Protein AF-A0A7S1JNT9-F1 (afdb_monomer_lite)

pLDDT: mean 71.15, std 15.02, range [40.19, 91.75]

Secondary structure (DSSP, 8-state):
-HHHHTTT-EETTEE--EEE-GGGEEEETTEEEEEE-GGGSPTT-TTTTT-BTTB-EEEETTEEES-HHHHHHHHHHHHHHHHHTT---------S-------------

Organism: NCBI:txid1169539

Radius of gyration: 23.27 Å; chains: 1; bounding box: 70×44×46 Å

Foldseek 3Di:
DCVVCQQVDDDPNFRQHWAQDPPQWIDGRHFIKHFADLVRDPPPPPLNVVADPVFTWIGGPPDIRSGPVRVVVVVVCVVVVVVVVPPPPPPPPPDPDDPDDPDDDDDDD

Sequence (109 aa):
IYRLFGHLLTDVGTSLALQQADRGAYRVASVTFRVVPLGELPGGHGYAEGYKRTDLAIRRGVRLFPSFSAFLLHNLLGRWCGEVDRRRVFDAAVGPYDYGRLLTEGITE

Structure (mmCIF, N/CA/C/O backbone):
data_AF-A0A7S1JNT9-F1
#
_entry.id   AF-A0A7S1JNT9-F1
#
loop_
_atom_site.group_PDB
_atom_site.id
_atom_site.type_symbol
_atom_site.label_atom_id
_atom_site.label_alt_id
_atom_site.label_comp_id
_atom_site.label_asym_id
_atom_site.label_entity_id
_atom_site.label_seq_id
_atom_site.pdbx_PDB_ins_code
_atom_site.Cartn_x
_atom_site.Cartn_y
_atom_site.Cartn_z
_atom_site.occupancy
_atom_site.B_iso_or_equiv
_atom_site.auth_seq_id
_atom_site.auth_comp_id
_atom_site.auth_asym_id
_atom_site.auth_atom_id
_atom_site.pdbx_PDB_model_num
ATOM 1 N N . ILE A 1 1 ? 8.945 7.740 5.709 1.00 63.47 1 ILE A N 1
ATOM 2 C CA . ILE A 1 1 ? 9.843 6.812 4.974 1.00 63.47 1 ILE A CA 1
ATOM 3 C C . ILE A 1 1 ? 9.608 6.909 3.472 1.00 63.47 1 ILE A C 1
ATOM 5 O O . ILE A 1 1 ? 10.443 7.482 2.796 1.00 63.47 1 ILE A O 1
ATOM 9 N N . TYR A 1 2 ? 8.465 6.481 2.931 1.00 66.62 2 TYR A N 1
ATOM 10 C CA . TYR A 1 2 ? 8.259 6.525 1.476 1.00 66.62 2 TYR A CA 1
ATOM 11 C C . TYR A 1 2 ? 8.353 7.929 0.854 1.00 66.62 2 TYR A C 1
ATOM 13 O O . TYR A 1 2 ? 8.964 8.097 -0.188 1.00 66.62 2 TYR A O 1
ATOM 21 N N . ARG A 1 3 ? 7.857 8.971 1.532 1.00 67.69 3 ARG A N 1
ATOM 22 C CA . ARG A 1 3 ? 8.028 10.363 1.074 1.00 67.69 3 ARG A CA 1
ATOM 23 C C . ARG A 1 3 ? 9.503 10.800 0.971 1.00 67.69 3 ARG A C 1
ATOM 25 O O . ARG A 1 3 ? 9.812 11.677 0.177 1.00 67.69 3 ARG A O 1
ATOM 32 N N . LEU A 1 4 ? 10.394 10.190 1.760 1.00 70.06 4 LEU A N 1
ATOM 33 C CA . LEU A 1 4 ? 11.824 10.519 1.805 1.00 70.06 4 LEU A CA 1
ATOM 34 C C . LEU A 1 4 ? 12.614 9.828 0.695 1.00 70.06 4 LEU A C 1
ATOM 36 O O . LEU A 1 4 ? 13.539 10.422 0.168 1.00 70.06 4 LEU A O 1
ATOM 40 N N . PHE A 1 5 ? 12.257 8.594 0.342 1.00 71.38 5 PHE A N 1
ATOM 41 C CA . PHE A 1 5 ? 13.066 7.775 -0.573 1.00 71.38 5 PHE A CA 1
ATOM 42 C C . PHE A 1 5 ? 12.323 7.390 -1.854 1.00 71.38 5 PHE A C 1
ATOM 44 O O . PHE A 1 5 ? 12.938 6.924 -2.800 1.00 71.38 5 PHE A O 1
ATOM 51 N N . GLY A 1 6 ? 11.007 7.593 -1.923 1.00 69.81 6 GLY A N 1
ATOM 52 C CA . GLY A 1 6 ? 10.162 7.146 -3.033 1.00 69.81 6 GLY A CA 1
ATOM 53 C C . GLY A 1 6 ? 10.547 7.751 -4.381 1.00 69.81 6 GLY A C 1
ATOM 54 O O . GLY A 1 6 ? 10.379 7.099 -5.403 1.00 69.81 6 GLY A O 1
ATOM 55 N N . HIS A 1 7 ? 11.121 8.956 -4.378 1.00 69.94 7 HIS A N 1
ATOM 56 C CA . HIS A 1 7 ? 11.651 9.607 -5.578 1.00 69.94 7 HIS A CA 1
ATOM 57 C C . HIS A 1 7 ? 13.018 9.053 -6.020 1.00 69.94 7 HIS A C 1
ATOM 59 O O . HIS A 1 7 ? 13.373 9.187 -7.184 1.00 69.94 7 HIS A O 1
ATOM 65 N N . LEU A 1 8 ? 13.770 8.423 -5.110 1.00 69.06 8 LEU A N 1
ATOM 66 C CA . LEU A 1 8 ? 15.071 7.799 -5.388 1.00 69.06 8 LEU A CA 1
ATOM 67 C C . LEU A 1 8 ? 14.926 6.365 -5.906 1.00 69.06 8 LEU A C 1
ATOM 69 O O . LEU A 1 8 ? 15.851 5.809 -6.490 1.00 69.06 8 LEU A O 1
ATOM 73 N N . LEU A 1 9 ? 13.762 5.756 -5.693 1.00 70.81 9 LEU A N 1
ATOM 74 C CA . LEU A 1 9 ? 13.464 4.405 -6.130 1.00 70.81 9 LEU A CA 1
ATOM 75 C C . LEU A 1 9 ? 13.143 4.419 -7.639 1.00 70.81 9 LEU A C 1
ATOM 77 O O . LEU A 1 9 ? 12.003 4.607 -8.062 1.00 70.81 9 LEU A O 1
ATOM 81 N N . THR A 1 10 ? 14.176 4.245 -8.460 1.00 63.41 10 THR A N 1
ATOM 82 C CA . THR A 1 10 ? 14.079 4.069 -9.916 1.00 63.41 10 THR A CA 1
ATOM 83 C C . THR A 1 10 ? 14.679 2.720 -10.294 1.00 63.41 10 THR A C 1
ATOM 85 O O . THR A 1 10 ? 15.750 2.362 -9.819 1.00 63.41 10 THR A O 1
ATOM 88 N N . ASP A 1 11 ? 13.954 1.954 -11.104 1.00 65.88 11 ASP A N 1
ATOM 89 C CA . ASP A 1 11 ? 14.312 0.595 -11.521 1.00 65.88 11 ASP A CA 1
ATOM 90 C C . ASP A 1 11 ? 14.151 0.505 -13.044 1.00 65.88 11 ASP A C 1
ATOM 92 O O . ASP A 1 11 ? 13.034 0.625 -13.551 1.00 65.88 11 ASP A O 1
ATOM 96 N N . VAL A 1 12 ? 15.271 0.403 -13.773 1.00 63.50 12 VAL A N 1
ATOM 97 C CA . VAL A 1 12 ? 15.350 0.293 -15.248 1.00 63.50 12 VAL A CA 1
ATOM 98 C C . VAL A 1 12 ? 14.387 1.260 -15.970 1.00 63.50 12 VAL A C 1
ATOM 100 O O . VAL A 1 12 ? 13.529 0.873 -16.760 1.00 63.50 12 VAL A O 1
ATOM 103 N N . GLY A 1 13 ? 14.468 2.554 -15.637 1.00 64.06 13 GLY A N 1
ATOM 104 C CA . GLY A 1 13 ? 13.626 3.604 -16.236 1.00 64.06 13 GLY A CA 1
ATOM 105 C C . GLY A 1 13 ? 12.178 3.658 -15.727 1.00 64.06 13 GLY A C 1
ATOM 106 O O . GLY A 1 13 ? 11.433 4.566 -16.091 1.00 64.06 13 GLY A O 1
ATOM 107 N N . THR A 1 14 ? 11.773 2.746 -14.843 1.00 60.78 14 THR A N 1
ATOM 108 C CA . THR A 1 14 ? 10.469 2.770 -14.177 1.00 60.78 14 THR A CA 1
ATOM 109 C C . THR A 1 14 ? 10.595 3.454 -12.822 1.00 60.78 14 THR A C 1
ATOM 111 O O . THR A 1 14 ? 11.274 2.974 -11.914 1.00 60.78 14 THR A O 1
ATOM 114 N N . SER A 1 15 ? 9.910 4.585 -12.661 1.00 68.12 15 SER A N 1
ATOM 115 C CA . SER A 1 15 ? 9.792 5.234 -11.358 1.00 68.12 15 SER A CA 1
ATOM 116 C C . SER A 1 15 ? 8.922 4.386 -10.426 1.00 68.12 15 SER A C 1
ATOM 118 O O . SER A 1 15 ? 7.790 4.035 -10.763 1.00 68.12 15 SER A O 1
ATOM 120 N N . LEU A 1 16 ? 9.419 4.096 -9.222 1.00 73.81 16 LEU A N 1
ATOM 121 C CA . LEU A 1 16 ? 8.639 3.486 -8.142 1.00 73.81 16 LEU A CA 1
ATOM 122 C C . LEU A 1 16 ? 7.803 4.536 -7.397 1.00 73.81 16 LEU A C 1
ATOM 124 O O . LEU A 1 16 ? 7.470 4.338 -6.228 1.00 73.81 16 LEU A O 1
ATOM 128 N N . ALA A 1 17 ? 7.446 5.638 -8.063 1.00 77.00 17 ALA A N 1
ATOM 129 C CA . ALA A 1 17 ? 6.516 6.631 -7.557 1.00 77.00 17 ALA A CA 1
ATOM 130 C C . ALA A 1 17 ? 5.126 6.024 -7.322 1.00 77.00 17 ALA A C 1
ATOM 132 O O . ALA A 1 17 ? 4.642 5.172 -8.072 1.00 77.00 17 ALA A O 1
ATOM 133 N N . LEU A 1 18 ? 4.484 6.498 -6.260 1.00 81.12 18 LEU A N 1
ATOM 134 C CA . LEU A 1 18 ? 3.162 6.083 -5.847 1.00 81.12 18 LEU A CA 1
ATOM 135 C C . LEU A 1 18 ? 2.191 6.795 -6.760 1.00 81.12 1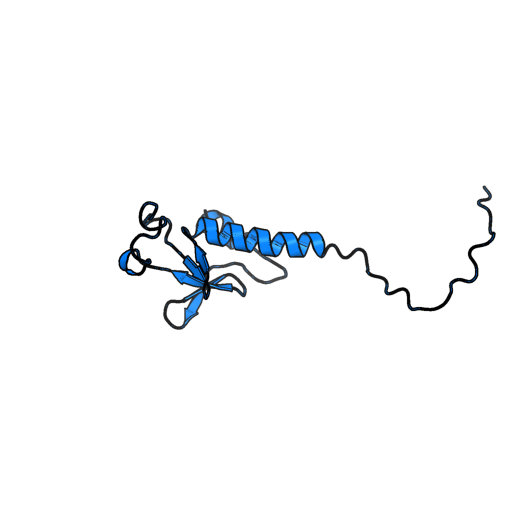8 LEU A C 1
ATOM 137 O O . LEU A 1 18 ? 2.095 8.020 -6.750 1.00 81.12 18 LEU A O 1
ATOM 141 N N . GLN A 1 19 ? 1.485 6.012 -7.553 1.00 85.00 19 GLN A N 1
ATOM 142 C CA . GLN A 1 19 ? 0.512 6.513 -8.497 1.00 85.00 19 GLN A CA 1
ATOM 143 C C . GLN A 1 19 ? -0.860 6.027 -8.068 1.00 85.00 19 GLN A C 1
ATOM 145 O O . GLN A 1 19 ? -1.034 4.877 -7.657 1.00 85.00 19 GLN A O 1
ATOM 150 N N . GLN A 1 20 ? -1.843 6.912 -8.151 1.00 85.94 20 GLN A N 1
ATOM 151 C CA . GLN A 1 20 ? -3.229 6.507 -8.006 1.00 85.94 20 GLN A CA 1
ATOM 152 C C . GLN A 1 20 ? -3.632 5.714 -9.257 1.00 85.94 20 GLN A C 1
ATOM 154 O O . GLN A 1 20 ? -3.254 6.066 -10.373 1.00 85.94 20 GLN A O 1
ATOM 159 N N . ALA A 1 21 ? -4.341 4.613 -9.053 1.00 84.88 21 ALA A N 1
ATOM 160 C CA . ALA A 1 21 ? -4.905 3.772 -10.098 1.00 84.88 21 ALA A CA 1
ATOM 161 C C . ALA A 1 21 ? -6.440 3.804 -10.007 1.00 84.88 21 ALA A C 1
ATOM 163 O O . ALA A 1 21 ? -7.020 4.491 -9.161 1.00 84.88 21 ALA A O 1
ATOM 164 N N . ASP A 1 22 ? -7.109 3.055 -10.879 1.00 85.81 22 ASP A N 1
ATOM 165 C CA . ASP A 1 22 ? -8.567 3.059 -10.939 1.00 85.81 22 ASP A CA 1
ATOM 166 C C . ASP A 1 22 ? -9.211 2.511 -9.656 1.00 85.81 22 ASP A C 1
ATOM 168 O O . ASP A 1 22 ? -8.688 1.611 -8.993 1.00 85.81 22 ASP A O 1
ATOM 172 N N . ARG A 1 23 ? -10.400 3.035 -9.328 1.00 84.25 23 ARG A N 1
ATOM 173 C CA . ARG A 1 23 ? -11.273 2.543 -8.241 1.00 84.25 23 ARG A CA 1
ATOM 174 C C . ARG A 1 23 ? -10.631 2.561 -6.842 1.00 84.25 23 ARG A C 1
ATOM 176 O O . ARG A 1 23 ? -10.863 1.660 -6.041 1.00 84.25 23 ARG A O 1
ATOM 183 N N . GLY A 1 24 ? -9.826 3.583 -6.540 1.00 82.94 24 GLY A N 1
ATOM 184 C CA . GLY A 1 24 ? -9.190 3.743 -5.222 1.00 82.94 24 GLY A CA 1
ATOM 185 C C . GLY A 1 24 ? -8.005 2.803 -4.983 1.00 82.94 24 GLY A C 1
ATOM 186 O O . GLY A 1 24 ? -7.498 2.711 -3.863 1.00 82.94 24 GLY A O 1
ATOM 187 N N . ALA A 1 25 ? -7.558 2.105 -6.028 1.00 88.25 25 ALA A N 1
ATOM 188 C CA . ALA A 1 25 ? -6.303 1.384 -6.001 1.00 88.25 25 ALA A CA 1
ATOM 189 C C . ALA A 1 25 ? -5.121 2.349 -6.149 1.00 88.25 25 ALA A C 1
ATOM 191 O O . ALA A 1 25 ? -5.230 3.468 -6.647 1.00 88.25 25 ALA A O 1
ATOM 192 N N . TYR A 1 26 ? -3.962 1.868 -5.737 1.00 88.50 26 TYR A N 1
ATOM 193 C CA . TYR A 1 26 ? -2.677 2.515 -5.908 1.00 88.50 26 TYR A CA 1
ATOM 194 C C . TYR A 1 26 ? -1.757 1.569 -6.661 1.00 88.50 26 TYR A C 1
ATOM 196 O O . TYR A 1 26 ? -1.908 0.348 -6.592 1.00 88.50 26 TYR A O 1
ATOM 204 N N . ARG A 1 27 ? -0.776 2.119 -7.364 1.00 86.12 27 ARG A N 1
ATOM 205 C CA . ARG A 1 27 ? 0.293 1.343 -7.977 1.00 86.12 27 ARG A CA 1
ATOM 206 C C . ARG A 1 27 ? 1.651 1.948 -7.675 1.00 86.12 27 ARG A C 1
ATOM 208 O O . ARG A 1 27 ? 1.796 3.162 -7.566 1.00 86.12 27 ARG A O 1
ATOM 215 N N . VAL A 1 28 ? 2.639 1.077 -7.553 1.00 80.44 28 VAL A N 1
ATOM 216 C CA . VAL A 1 28 ? 4.060 1.417 -7.478 1.00 80.44 28 VAL A CA 1
ATOM 217 C C . VAL A 1 28 ? 4.765 0.553 -8.518 1.00 80.44 28 VAL A C 1
ATOM 219 O O . VAL A 1 28 ? 4.681 -0.678 -8.465 1.00 80.44 28 VAL A O 1
ATOM 222 N N . ALA A 1 29 ? 5.400 1.196 -9.503 1.00 78.81 29 ALA A N 1
ATOM 223 C CA . ALA A 1 29 ? 5.837 0.559 -10.747 1.00 78.81 29 ALA A CA 1
ATOM 224 C C . ALA A 1 29 ? 4.728 -0.319 -11.369 1.00 78.81 29 ALA A C 1
ATOM 226 O O . ALA A 1 29 ? 3.669 0.187 -11.731 1.00 78.81 29 ALA A O 1
ATOM 227 N N . SER A 1 30 ? 4.946 -1.633 -11.473 1.00 78.00 30 SER A N 1
ATOM 228 C CA . SER A 1 30 ? 3.995 -2.599 -12.047 1.00 78.00 30 SER A CA 1
ATOM 229 C C . SER A 1 30 ? 3.128 -3.312 -11.002 1.00 78.00 30 SER A C 1
ATOM 231 O O . SER A 1 30 ? 2.410 -4.256 -11.328 1.00 78.00 30 SER A O 1
ATOM 233 N N . VAL A 1 31 ? 3.197 -2.901 -9.731 1.00 81.44 31 VAL A N 1
ATOM 234 C CA . VAL A 1 31 ? 2.474 -3.544 -8.628 1.00 81.44 31 VAL A CA 1
ATOM 235 C C . VAL A 1 31 ? 1.291 -2.686 -8.201 1.00 81.44 31 VAL A C 1
ATOM 237 O O . VAL A 1 31 ? 1.481 -1.616 -7.629 1.00 81.44 31 VAL A O 1
ATOM 240 N N . THR A 1 32 ? 0.077 -3.197 -8.408 1.00 88.44 32 THR A N 1
ATOM 241 C CA . THR A 1 32 ? -1.172 -2.584 -7.931 1.00 88.44 32 THR A CA 1
ATOM 242 C C . THR A 1 32 ? -1.576 -3.146 -6.565 1.00 88.44 32 THR A C 1
ATOM 244 O O . THR A 1 32 ? -1.452 -4.346 -6.307 1.00 88.44 32 THR A O 1
ATOM 247 N N . PHE A 1 33 ? -2.080 -2.289 -5.684 1.00 89.75 33 PHE A N 1
ATOM 248 C CA . PHE A 1 33 ? -2.545 -2.621 -4.341 1.00 89.75 33 PHE A CA 1
ATOM 249 C C . PHE A 1 33 ? -3.659 -1.668 -3.898 1.00 89.75 33 PHE A C 1
ATOM 251 O O . PHE A 1 33 ? -3.903 -0.641 -4.522 1.00 89.75 33 PHE A O 1
ATOM 258 N N . ARG A 1 34 ? -4.342 -1.996 -2.803 1.00 91.75 34 ARG A N 1
ATOM 259 C CA . ARG A 1 34 ? -5.318 -1.110 -2.162 1.00 91.75 34 ARG A CA 1
ATOM 260 C C . ARG A 1 34 ? -4.979 -0.912 -0.695 1.00 91.75 34 ARG A C 1
ATOM 262 O O . ARG A 1 34 ? -4.422 -1.808 -0.060 1.00 91.75 34 ARG A O 1
ATOM 269 N N . VAL A 1 35 ? -5.358 0.238 -0.165 1.00 88.62 35 VAL A N 1
ATOM 270 C CA . VAL A 1 35 ? -5.354 0.479 1.276 1.00 88.62 35 VAL A CA 1
ATOM 271 C C . VAL A 1 35 ? -6.555 -0.241 1.885 1.00 88.62 35 VAL A C 1
ATOM 273 O O . VAL A 1 35 ? -7.633 -0.244 1.295 1.00 88.62 35 VAL A O 1
ATOM 276 N N . VAL A 1 36 ? -6.365 -0.887 3.033 1.00 87.75 36 VAL A N 1
ATOM 277 C CA . VAL A 1 36 ? -7.430 -1.574 3.770 1.00 87.75 36 VAL A CA 1
ATOM 278 C C . VAL A 1 36 ? -7.722 -0.784 5.044 1.00 87.75 36 VAL A C 1
ATOM 280 O O . VAL A 1 36 ? -6.866 -0.742 5.930 1.00 87.75 36 VAL A O 1
ATOM 283 N N . PRO A 1 37 ? -8.901 -0.149 5.152 1.00 86.00 37 PRO A N 1
ATOM 284 C CA . PRO A 1 37 ? -9.357 0.454 6.396 1.00 86.00 37 PRO A CA 1
ATOM 285 C C . PRO A 1 37 ? -9.458 -0.587 7.514 1.00 86.00 37 PRO A C 1
ATOM 287 O O . PRO A 1 37 ? -9.774 -1.747 7.259 1.00 86.00 37 PRO A O 1
ATOM 290 N N . LEU A 1 38 ? -9.284 -0.159 8.766 1.00 82.19 38 LEU A N 1
ATOM 291 C CA . LEU A 1 38 ? -9.405 -1.038 9.937 1.00 82.19 38 LEU A CA 1
ATOM 292 C C . LEU A 1 38 ? -10.724 -1.832 9.959 1.00 82.19 38 LEU A C 1
ATOM 294 O O . LEU A 1 38 ? -10.708 -3.020 10.252 1.00 82.19 38 LEU A O 1
ATOM 298 N N . GLY A 1 39 ? -11.849 -1.203 9.597 1.00 82.50 39 GLY A N 1
ATOM 299 C CA . GLY A 1 39 ? -13.163 -1.862 9.557 1.00 82.50 39 GLY A CA 1
ATOM 300 C C . GLY A 1 39 ? -13.328 -2.916 8.452 1.00 82.50 39 GLY A C 1
ATOM 301 O O . GLY A 1 39 ? -14.280 -3.684 8.492 1.00 82.50 39 GLY A O 1
ATOM 302 N N . GLU A 1 40 ? -12.412 -2.968 7.482 1.00 84.50 40 GLU A N 1
ATOM 303 C CA . GLU A 1 40 ? -12.380 -3.986 6.424 1.00 84.50 40 GLU A CA 1
ATOM 304 C C . GLU A 1 40 ? -11.367 -5.107 6.704 1.00 84.50 40 GLU A C 1
ATOM 306 O O . GLU A 1 40 ? -11.236 -6.040 5.903 1.00 84.50 40 GLU A O 1
ATOM 311 N N . LEU A 1 41 ? -10.610 -5.022 7.806 1.00 82.69 41 LEU A N 1
ATOM 312 C CA . LEU A 1 41 ? -9.722 -6.106 8.206 1.00 82.69 41 LEU A CA 1
ATOM 313 C C . LEU A 1 41 ? -10.548 -7.305 8.697 1.00 82.69 41 LEU A C 1
ATOM 315 O O . LEU A 1 41 ? -11.563 -7.114 9.368 1.00 82.69 41 LEU A O 1
ATOM 319 N N . PRO A 1 42 ? -10.123 -8.548 8.402 1.00 75.00 42 PRO A N 1
ATOM 320 C CA . PRO A 1 42 ? -10.789 -9.729 8.936 1.00 75.00 42 PRO A CA 1
ATOM 321 C C . PRO A 1 42 ? -10.810 -9.668 10.470 1.00 75.00 42 PRO A C 1
ATOM 323 O O . PRO A 1 42 ? -9.770 -9.453 11.099 1.00 75.00 42 PRO A O 1
ATOM 326 N N . GLY A 1 43 ? -11.988 -9.841 11.071 1.00 73.00 43 GLY A N 1
ATOM 327 C CA . GLY A 1 43 ? -12.142 -9.833 12.526 1.00 73.00 43 GLY A CA 1
ATOM 328 C C . GLY A 1 43 ? -11.255 -10.895 13.183 1.00 73.00 43 GLY A C 1
ATOM 329 O O . GLY A 1 43 ? -11.193 -12.027 12.712 1.00 73.00 43 GLY A O 1
ATOM 330 N N . GLY A 1 44 ? -10.535 -10.518 14.242 1.00 73.19 44 GLY A N 1
ATOM 331 C CA . GLY A 1 44 ? -9.604 -11.408 14.951 1.00 73.19 44 GLY A CA 1
ATOM 332 C C . GLY A 1 44 ? -8.234 -11.582 14.285 1.00 73.19 44 GLY A C 1
ATOM 333 O O . GLY A 1 44 ? -7.392 -12.309 14.803 1.00 73.19 44 GLY A O 1
ATOM 334 N N . HIS A 1 45 ? -7.968 -10.912 13.159 1.00 70.12 45 HIS A N 1
ATOM 335 C CA . HIS A 1 45 ? -6.638 -10.929 12.557 1.00 70.12 45 HIS A CA 1
ATOM 336 C C . HIS A 1 45 ? -5.672 -10.086 13.399 1.00 70.12 45 HIS A C 1
ATOM 338 O O . HIS A 1 45 ? -5.949 -8.915 13.658 1.00 70.12 45 HIS A O 1
ATOM 344 N N . GLY A 1 46 ? -4.491 -10.613 13.739 1.00 77.38 46 GLY A N 1
ATOM 345 C CA . GLY A 1 46 ? -3.485 -9.909 14.562 1.00 77.38 46 GLY A CA 1
ATOM 346 C C . GLY A 1 46 ? -2.976 -8.574 13.987 1.00 77.38 46 GLY A C 1
ATOM 347 O O . GLY A 1 46 ? -2.234 -7.846 14.634 1.00 77.38 46 GLY A O 1
ATOM 348 N N . TYR A 1 47 ? -3.393 -8.209 12.772 1.00 74.25 47 TYR A N 1
ATOM 349 C CA . TYR A 1 47 ? -3.090 -6.907 12.170 1.00 74.25 47 TYR A CA 1
ATOM 350 C C . TYR A 1 47 ? -4.034 -5.799 12.649 1.00 74.25 47 TYR A C 1
ATOM 352 O O . TYR A 1 47 ? -3.690 -4.628 12.522 1.00 74.25 47 TYR A O 1
ATOM 360 N N . ALA A 1 48 ? -5.197 -6.150 13.207 1.00 75.44 48 ALA A N 1
ATOM 361 C CA . ALA A 1 48 ? -6.110 -5.188 13.813 1.00 75.44 48 ALA A CA 1
ATOM 362 C C . ALA A 1 48 ? -5.517 -4.585 15.098 1.00 75.44 48 ALA A C 1
ATOM 364 O O . ALA A 1 48 ? -5.639 -3.384 15.321 1.00 75.44 48 ALA A O 1
ATOM 365 N N . GLU A 1 49 ? -4.815 -5.396 15.894 1.00 76.25 49 GLU A N 1
ATOM 366 C CA . GLU A 1 49 ? -4.164 -4.973 17.142 1.00 76.25 49 GLU A CA 1
ATOM 367 C C . GLU A 1 49 ? -2.997 -4.001 16.888 1.00 76.25 49 GLU A C 1
ATOM 369 O O . GLU A 1 49 ? -2.794 -3.043 17.628 1.00 76.25 49 GLU A O 1
ATOM 374 N N . GLY A 1 50 ? -2.266 -4.198 15.785 1.00 74.25 50 GLY A N 1
ATOM 375 C CA . GLY A 1 50 ? -1.138 -3.354 15.378 1.00 74.25 50 GLY A CA 1
ATOM 376 C C . GLY A 1 50 ? -1.485 -2.211 14.419 1.00 74.25 50 GLY A C 1
ATOM 377 O O . GLY A 1 50 ? -0.569 -1.566 13.900 1.00 74.25 50 GLY A O 1
ATOM 378 N N . TYR A 1 51 ? -2.767 -1.968 14.134 1.00 80.12 51 TYR A N 1
ATOM 379 C CA . TYR A 1 51 ? -3.173 -1.027 13.092 1.00 80.12 51 TYR A CA 1
ATOM 380 C C . TYR A 1 51 ? -2.831 0.420 13.460 1.00 80.12 51 TYR A C 1
ATOM 382 O O . TYR A 1 51 ? -3.289 0.957 14.470 1.00 80.12 51 TYR A O 1
ATOM 390 N N . LYS A 1 52 ? -2.082 1.104 12.591 1.00 80.12 52 LYS A N 1
ATOM 391 C CA . LYS A 1 52 ? -1.737 2.520 12.759 1.00 80.12 52 LYS A CA 1
ATOM 392 C C . LYS A 1 52 ? -2.369 3.337 11.643 1.00 80.12 52 LYS A C 1
ATOM 394 O O . LYS A 1 52 ? -2.146 3.078 10.468 1.00 80.12 52 LYS A O 1
ATOM 399 N N . ARG A 1 53 ? -3.096 4.403 11.993 1.00 76.50 53 ARG A N 1
ATOM 400 C CA . ARG A 1 53 ? -3.647 5.345 10.993 1.00 76.50 53 ARG A CA 1
ATOM 401 C C . ARG A 1 53 ? -2.568 6.016 10.139 1.00 76.50 53 ARG A C 1
ATOM 403 O O . ARG A 1 53 ? -2.853 6.463 9.037 1.00 76.50 53 ARG A O 1
ATOM 410 N N . THR A 1 54 ? -1.345 6.091 10.652 1.00 78.88 54 THR A N 1
ATOM 411 C CA . THR A 1 54 ? -0.186 6.651 9.953 1.00 78.88 54 THR A CA 1
ATOM 412 C C . THR A 1 54 ? 0.563 5.628 9.097 1.00 78.88 54 THR A C 1
ATOM 414 O O . THR A 1 54 ? 1.376 6.033 8.270 1.00 78.88 54 THR A O 1
ATOM 417 N N . ASP A 1 55 ? 0.299 4.328 9.265 1.00 78.31 55 ASP A N 1
ATOM 418 C CA . ASP A 1 55 ? 0.913 3.248 8.488 1.00 78.31 55 ASP A CA 1
ATOM 419 C C . ASP A 1 55 ? -0.143 2.175 8.193 1.00 78.31 55 ASP A C 1
ATOM 421 O O . ASP A 1 55 ? -0.326 1.211 8.936 1.00 78.31 55 ASP A O 1
ATOM 425 N N . LEU A 1 56 ? -0.913 2.434 7.136 1.00 84.38 56 LEU A N 1
ATOM 426 C CA . LEU A 1 56 ? -2.144 1.715 6.827 1.00 84.38 56 LEU A CA 1
ATOM 427 C C . LEU A 1 56 ? -1.856 0.308 6.293 1.00 84.38 56 LEU A C 1
ATOM 429 O O . LEU A 1 56 ? -0.877 0.083 5.577 1.00 84.38 56 LEU A O 1
ATOM 433 N N . ALA A 1 57 ? -2.760 -0.624 6.586 1.00 88.44 57 ALA A N 1
ATOM 434 C CA . ALA A 1 57 ? -2.703 -1.970 6.036 1.00 88.44 57 ALA A CA 1
ATOM 435 C C . ALA A 1 57 ? -2.902 -1.948 4.513 1.00 88.44 57 ALA A C 1
ATOM 437 O O . ALA A 1 57 ? -3.700 -1.174 3.976 1.00 88.44 57 ALA A O 1
ATOM 438 N N . ILE A 1 58 ? -2.187 -2.825 3.812 1.00 90.12 58 ILE A N 1
ATOM 439 C CA . ILE A 1 58 ? -2.186 -2.888 2.348 1.00 90.12 58 ILE A CA 1
ATOM 440 C C . ILE A 1 58 ? -2.643 -4.265 1.890 1.00 90.12 58 ILE A C 1
ATOM 442 O O . ILE A 1 58 ? -2.177 -5.282 2.393 1.00 90.12 58 ILE A O 1
ATOM 446 N N . ARG A 1 59 ? -3.504 -4.320 0.875 1.00 89.62 59 ARG A N 1
ATOM 447 C CA . ARG A 1 59 ? -3.895 -5.566 0.212 1.00 89.62 59 ARG A CA 1
ATOM 448 C C . ARG A 1 59 ? -3.421 -5.582 -1.231 1.00 89.62 59 ARG A C 1
ATOM 450 O O . ARG A 1 59 ? -3.732 -4.685 -2.013 1.00 89.62 59 ARG A O 1
ATOM 457 N N . ARG A 1 60 ? -2.719 -6.654 -1.593 1.00 88.19 60 ARG A N 1
ATOM 458 C CA . ARG A 1 60 ? -2.281 -6.964 -2.957 1.00 88.19 60 ARG A CA 1
ATOM 459 C C . ARG A 1 60 ? -2.872 -8.314 -3.357 1.00 88.19 60 ARG A C 1
ATOM 461 O O . ARG A 1 60 ? -2.386 -9.360 -2.930 1.00 88.19 60 ARG A O 1
ATOM 468 N N . GLY A 1 61 ? -3.927 -8.293 -4.171 1.00 86.12 61 GLY A N 1
ATOM 469 C CA . GLY A 1 61 ? -4.669 -9.502 -4.540 1.00 86.12 61 GLY A CA 1
ATOM 470 C C . GLY A 1 61 ? -5.204 -10.231 -3.302 1.00 86.12 61 GLY A C 1
ATOM 471 O O . GLY A 1 61 ? -6.046 -9.696 -2.574 1.00 86.12 61 GLY A O 1
ATOM 472 N N . VAL A 1 62 ? -4.690 -11.439 -3.059 1.00 84.50 62 VAL A N 1
ATOM 473 C CA . VAL A 1 62 ? -5.033 -12.279 -1.896 1.00 84.50 62 VAL A CA 1
ATOM 474 C C . VAL A 1 62 ? -4.134 -12.043 -0.677 1.00 84.50 62 VAL A C 1
ATOM 476 O O . VAL A 1 62 ? -4.468 -12.487 0.414 1.00 84.50 62 VAL A O 1
ATOM 479 N N . ARG A 1 63 ? -2.999 -11.347 -0.838 1.00 86.38 63 ARG A N 1
ATOM 480 C CA . ARG A 1 63 ? -2.048 -11.090 0.253 1.00 86.38 63 ARG A CA 1
ATOM 481 C C . ARG A 1 63 ? -2.408 -9.805 0.991 1.00 86.38 63 ARG A C 1
ATOM 483 O 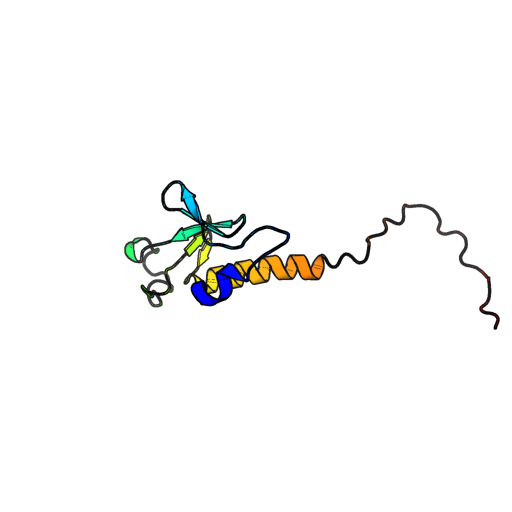O . ARG A 1 63 ? -2.654 -8.772 0.362 1.00 86.38 63 ARG A O 1
ATOM 490 N N . LEU A 1 64 ? -2.386 -9.872 2.317 1.00 88.69 64 LEU A N 1
ATOM 491 C CA . LEU A 1 64 ? -2.582 -8.744 3.221 1.00 88.69 64 LEU A CA 1
ATOM 492 C C . LEU A 1 64 ? -1.258 -8.431 3.921 1.00 88.69 64 LEU A C 1
ATOM 494 O O . LEU A 1 64 ? -0.587 -9.333 4.414 1.00 88.69 64 LEU A O 1
ATOM 498 N N . PHE A 1 65 ? -0.892 -7.157 3.957 1.00 87.38 65 PHE A N 1
ATOM 499 C CA . PHE A 1 65 ? 0.286 -6.650 4.642 1.00 87.38 65 PHE A CA 1
ATOM 500 C C . PHE A 1 65 ? -0.162 -5.780 5.817 1.00 87.38 65 PHE A C 1
ATOM 502 O O . PHE A 1 65 ? -1.057 -4.947 5.641 1.00 87.38 65 PHE A O 1
ATOM 509 N N . PRO A 1 66 ? 0.468 -5.931 6.993 1.00 86.25 66 PRO A N 1
ATOM 510 C CA . PRO A 1 66 ? 0.085 -5.197 8.197 1.00 86.25 66 PRO A CA 1
ATOM 511 C C . PRO A 1 66 ? 0.330 -3.691 8.081 1.00 86.25 66 PRO A C 1
ATOM 513 O O . PRO A 1 66 ? -0.299 -2.916 8.793 1.00 86.25 66 PRO A O 1
ATOM 516 N N . SER A 1 67 ? 1.244 -3.276 7.201 1.00 86.12 67 SER A N 1
ATOM 517 C CA . SER A 1 67 ? 1.633 -1.882 7.038 1.00 86.12 67 SER A CA 1
ATOM 518 C C . SER A 1 67 ? 2.159 -1.591 5.632 1.00 86.12 67 SER A C 1
ATOM 520 O O . SER A 1 67 ? 2.590 -2.500 4.907 1.00 86.12 67 SER A O 1
ATOM 522 N N . PHE A 1 68 ? 2.165 -0.316 5.243 1.00 83.94 68 PHE A N 1
ATOM 523 C CA . PHE A 1 68 ? 2.723 0.129 3.970 1.00 83.94 68 PHE A CA 1
ATOM 524 C C . PHE A 1 68 ? 4.238 -0.078 3.929 1.00 83.94 68 PHE A C 1
ATOM 526 O O . PHE A 1 68 ? 4.787 -0.494 2.909 1.00 83.94 68 PHE A O 1
ATOM 533 N N . SER A 1 69 ? 4.914 0.112 5.062 1.00 82.38 69 SER A N 1
ATOM 534 C CA . SER A 1 69 ? 6.348 -0.161 5.200 1.00 82.38 69 SER A CA 1
ATOM 535 C C . SER A 1 69 ? 6.683 -1.640 4.947 1.00 82.38 69 SER A C 1
ATOM 537 O O . SER A 1 69 ? 7.605 -1.942 4.187 1.00 82.38 69 SER A O 1
ATOM 539 N N . ALA A 1 70 ? 5.905 -2.570 5.516 1.00 86.25 70 ALA A N 1
ATOM 540 C CA . ALA A 1 70 ? 6.085 -4.009 5.301 1.00 86.25 70 ALA A CA 1
ATOM 541 C C . ALA A 1 70 ? 5.824 -4.408 3.840 1.00 86.25 70 ALA A C 1
ATOM 543 O O . ALA A 1 70 ? 6.550 -5.226 3.273 1.00 86.25 70 ALA A O 1
ATOM 544 N N . PHE A 1 71 ? 4.821 -3.791 3.208 1.00 86.75 71 PHE A N 1
ATOM 545 C CA . PHE A 1 71 ? 4.553 -3.962 1.783 1.00 86.75 71 PHE A CA 1
ATOM 546 C C . PHE A 1 71 ? 5.740 -3.511 0.918 1.00 86.75 71 PHE A C 1
ATOM 548 O O . PHE A 1 71 ? 6.152 -4.244 0.015 1.00 86.75 71 PHE A O 1
ATOM 555 N N . LEU A 1 72 ? 6.314 -2.336 1.188 1.00 81.56 72 LEU A N 1
ATOM 556 C CA . LEU A 1 72 ? 7.465 -1.832 0.437 1.00 81.56 72 LEU A CA 1
ATOM 557 C C . LEU A 1 72 ? 8.684 -2.738 0.600 1.00 81.56 72 LEU A C 1
ATOM 559 O O . LEU A 1 72 ? 9.270 -3.123 -0.405 1.00 81.56 72 LEU A O 1
ATOM 563 N N . LEU A 1 73 ? 9.022 -3.133 1.831 1.00 82.75 73 LEU A N 1
ATOM 564 C CA . LEU A 1 73 ? 10.141 -4.041 2.096 1.00 82.75 73 LEU A CA 1
ATOM 565 C C . LEU A 1 73 ? 9.982 -5.368 1.350 1.00 82.7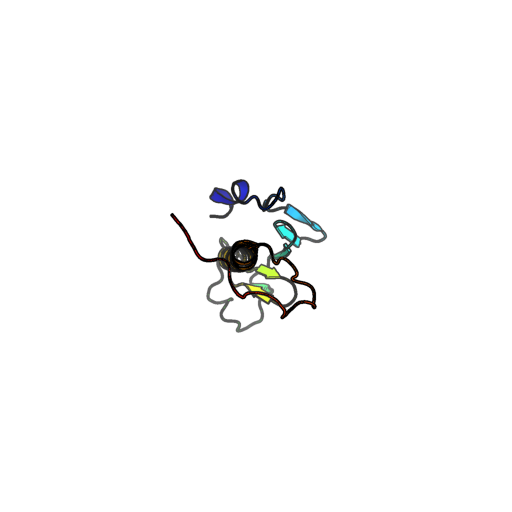5 73 LEU A C 1
ATOM 567 O O . LEU A 1 73 ? 10.916 -5.809 0.691 1.00 82.75 73 LEU A O 1
ATOM 571 N N . HIS A 1 74 ? 8.792 -5.973 1.377 1.00 84.31 74 HIS A N 1
ATOM 572 C CA . HIS A 1 74 ? 8.540 -7.228 0.667 1.00 84.31 74 HIS A CA 1
ATOM 573 C C . HIS A 1 74 ? 8.712 -7.092 -0.855 1.00 84.31 74 HIS A C 1
ATOM 575 O O . HIS A 1 74 ? 9.286 -7.973 -1.491 1.00 84.31 74 HIS A O 1
ATOM 581 N N . ASN A 1 75 ? 8.229 -5.997 -1.454 1.00 78.31 75 ASN A N 1
ATOM 582 C CA . ASN A 1 75 ? 8.367 -5.784 -2.898 1.00 78.31 75 ASN A CA 1
ATOM 583 C C . ASN A 1 75 ? 9.795 -5.392 -3.301 1.00 78.31 75 ASN A C 1
ATOM 585 O O . ASN A 1 75 ? 10.254 -5.850 -4.344 1.00 78.31 75 ASN A O 1
ATOM 589 N N . LEU A 1 76 ? 10.489 -4.581 -2.496 1.00 75.56 76 LEU A N 1
ATOM 590 C CA . LEU A 1 76 ? 11.883 -4.200 -2.735 1.00 75.56 76 LEU A CA 1
ATOM 591 C C . LEU A 1 76 ? 12.805 -5.412 -2.626 1.00 75.56 76 LEU A C 1
ATOM 593 O O . LEU A 1 76 ? 13.566 -5.661 -3.549 1.00 75.56 76 LEU A O 1
ATOM 597 N N . LEU A 1 77 ? 12.675 -6.216 -1.566 1.00 75.56 77 LEU A N 1
ATOM 598 C CA . LEU A 1 77 ? 13.439 -7.458 -1.423 1.00 75.56 77 LEU A CA 1
ATOM 599 C C . LEU A 1 77 ? 13.128 -8.438 -2.558 1.00 75.56 77 LEU A C 1
ATOM 601 O O . LEU A 1 77 ? 14.042 -8.995 -3.148 1.00 75.56 77 LEU A O 1
ATOM 605 N N . GLY A 1 78 ? 11.853 -8.606 -2.924 1.00 72.12 78 GLY A N 1
ATOM 606 C CA . GLY A 1 78 ? 11.474 -9.485 -4.031 1.00 72.12 78 GLY A CA 1
ATOM 607 C C . GLY A 1 78 ? 12.038 -9.047 -5.389 1.00 72.12 78 GLY A C 1
ATOM 608 O O . GLY A 1 78 ? 12.445 -9.897 -6.177 1.00 72.12 78 GLY A O 1
ATOM 609 N N . ARG A 1 79 ? 12.085 -7.737 -5.670 1.00 67.69 79 ARG A N 1
ATOM 610 C CA . ARG A 1 79 ? 12.693 -7.205 -6.901 1.00 67.69 79 ARG A CA 1
ATOM 611 C C . ARG A 1 79 ? 14.215 -7.270 -6.869 1.00 67.69 79 ARG A C 1
ATOM 613 O O . ARG A 1 79 ? 14.801 -7.757 -7.829 1.00 67.69 79 ARG A O 1
ATOM 620 N N . TRP A 1 80 ? 14.842 -6.852 -5.772 1.00 60.75 80 TRP A N 1
ATOM 621 C CA . TRP A 1 80 ? 16.298 -6.846 -5.647 1.00 60.75 80 TRP A CA 1
ATOM 622 C C . TRP A 1 80 ? 16.901 -8.244 -5.582 1.00 60.75 80 TRP A C 1
ATOM 624 O O . TRP A 1 80 ? 17.944 -8.455 -6.187 1.00 60.75 80 TRP A O 1
ATOM 634 N N . CYS A 1 81 ? 16.249 -9.225 -4.951 1.00 60.53 81 CYS A N 1
ATOM 635 C CA . CYS A 1 81 ? 16.702 -10.615 -5.049 1.00 60.53 81 CYS A CA 1
ATOM 636 C C . CYS A 1 81 ? 16.708 -11.094 -6.507 1.00 60.53 81 CYS A C 1
ATOM 638 O O . CYS A 1 81 ? 17.648 -11.759 -6.918 1.00 60.53 81 CYS A O 1
ATOM 640 N N . GLY A 1 82 ? 15.711 -10.702 -7.307 1.00 59.19 82 GLY A N 1
ATOM 641 C CA . GLY A 1 82 ? 15.674 -11.023 -8.733 1.00 59.19 82 GLY A CA 1
ATOM 642 C C . GLY A 1 82 ? 16.672 -10.233 -9.587 1.00 59.19 82 GLY A C 1
ATOM 643 O O . GLY A 1 82 ? 17.082 -10.730 -10.626 1.00 59.19 82 GLY A O 1
ATOM 644 N N . GLU A 1 83 ? 17.069 -9.020 -9.194 1.00 52.41 83 GLU A N 1
ATOM 645 C CA . GLU A 1 83 ? 18.076 -8.221 -9.913 1.00 52.41 83 GLU A CA 1
ATOM 646 C C . GLU A 1 83 ? 19.518 -8.608 -9.580 1.00 52.41 83 GLU A C 1
ATOM 648 O O . GLU A 1 83 ? 20.349 -8.673 -10.482 1.00 52.41 83 GLU A O 1
ATOM 653 N N . VAL A 1 84 ? 19.819 -8.909 -8.314 1.00 50.41 84 VAL A N 1
ATOM 654 C CA . VAL A 1 84 ? 21.147 -9.395 -7.903 1.00 50.41 84 VAL A CA 1
ATOM 655 C C . VAL A 1 84 ? 21.424 -10.765 -8.528 1.00 50.41 84 VAL A C 1
ATOM 657 O O . VAL A 1 84 ? 22.539 -11.011 -8.982 1.00 50.41 84 VAL A O 1
ATOM 660 N N . ASP A 1 85 ? 20.394 -11.603 -8.656 1.00 48.94 85 ASP A N 1
ATOM 661 C CA . ASP A 1 85 ? 20.455 -12.882 -9.377 1.00 48.94 85 ASP A CA 1
ATOM 662 C C . ASP A 1 85 ? 20.449 -12.705 -10.912 1.00 48.94 85 ASP A C 1
ATOM 664 O O . ASP A 1 85 ? 20.917 -13.550 -11.667 1.00 48.94 85 ASP A O 1
ATOM 668 N N . ARG A 1 86 ? 19.993 -11.545 -11.405 1.00 45.94 86 ARG A N 1
ATOM 669 C CA . ARG A 1 86 ? 20.131 -11.118 -12.810 1.00 45.94 86 ARG A CA 1
ATOM 670 C C . ARG A 1 86 ? 21.420 -10.361 -13.091 1.00 45.94 86 ARG A C 1
ATOM 672 O O . ARG A 1 86 ? 21.554 -9.816 -14.194 1.00 45.94 86 ARG A O 1
ATOM 679 N N . ARG A 1 87 ? 22.421 -10.400 -12.203 1.00 40.44 87 ARG A N 1
ATOM 680 C CA . ARG A 1 87 ? 23.807 -10.299 -12.668 1.00 40.44 87 ARG A CA 1
ATOM 681 C C . ARG A 1 87 ? 24.077 -11.558 -13.484 1.00 40.44 87 ARG A C 1
ATOM 683 O O . ARG A 1 87 ? 24.701 -12.498 -13.010 1.00 40.44 87 ARG A O 1
ATOM 690 N N . ARG A 1 88 ? 23.553 -11.555 -14.715 1.00 44.16 88 ARG A N 1
ATOM 691 C CA . ARG A 1 88 ? 23.852 -12.494 -15.781 1.00 44.16 88 ARG A CA 1
ATOM 692 C C . ARG A 1 88 ? 25.367 -12.465 -15.938 1.00 44.16 88 AR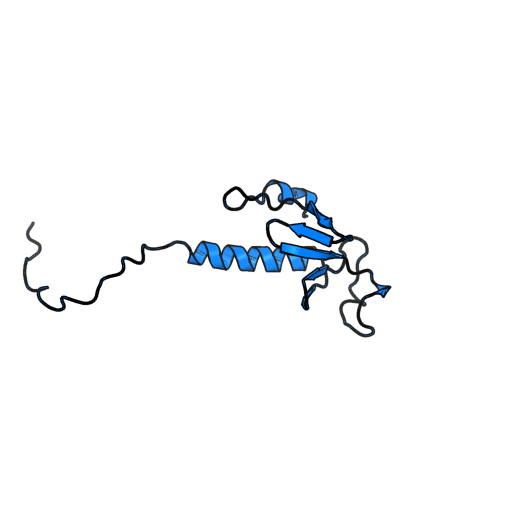G A C 1
ATOM 694 O O . ARG A 1 88 ? 25.907 -11.672 -16.705 1.00 44.16 88 ARG A O 1
ATOM 701 N N . VAL A 1 89 ? 26.060 -13.335 -15.208 1.00 43.75 89 VAL A N 1
ATOM 702 C CA . VAL A 1 89 ? 27.141 -14.089 -15.830 1.00 43.75 89 VAL A CA 1
ATOM 703 C C . VAL A 1 89 ? 26.473 -14.625 -17.079 1.00 43.75 89 VAL A C 1
ATOM 705 O O . VAL A 1 89 ? 25.437 -15.276 -16.965 1.00 43.75 89 VAL A O 1
ATOM 708 N N . PHE A 1 90 ? 26.915 -14.149 -18.239 1.00 40.19 90 PHE A N 1
ATOM 709 C CA . PHE A 1 90 ? 26.409 -14.601 -19.521 1.00 40.19 90 PHE A CA 1
ATOM 710 C C . PHE A 1 90 ? 26.208 -16.112 -19.427 1.00 40.19 90 PHE A C 1
ATOM 712 O O . PHE A 1 90 ? 27.185 -16.851 -19.335 1.00 40.19 90 PHE A O 1
ATOM 719 N N . ASP A 1 91 ? 24.952 -16.552 -19.415 1.00 46.50 91 ASP A N 1
ATOM 720 C CA . ASP A 1 91 ? 24.623 -17.918 -19.772 1.00 46.50 91 ASP A CA 1
ATOM 721 C C . ASP A 1 91 ? 24.930 -17.972 -21.267 1.00 46.50 91 ASP A C 1
ATOM 723 O O . ASP A 1 91 ? 24.098 -17.685 -22.132 1.00 46.50 91 ASP A O 1
ATOM 727 N N . ALA A 1 92 ? 26.211 -18.167 -21.577 1.00 45.41 92 ALA A N 1
ATOM 728 C CA . ALA A 1 92 ? 26.612 -18.619 -22.880 1.00 45.41 92 ALA A CA 1
ATOM 729 C C . ALA A 1 92 ? 26.009 -20.014 -22.974 1.00 45.41 92 ALA A C 1
ATOM 731 O O . ALA A 1 92 ? 26.481 -20.944 -22.324 1.00 45.41 92 ALA A O 1
ATOM 732 N N . ALA A 1 93 ? 24.916 -20.130 -23.726 1.00 47.44 93 ALA A N 1
ATOM 733 C CA . ALA A 1 93 ? 24.399 -21.420 -24.127 1.00 47.44 93 ALA A CA 1
ATOM 734 C C . ALA A 1 93 ? 25.523 -22.136 -24.884 1.00 47.44 93 ALA A C 1
ATOM 736 O O . ALA A 1 93 ? 25.744 -21.896 -26.071 1.00 47.44 93 ALA A O 1
ATOM 737 N N . VAL A 1 94 ? 26.270 -22.979 -24.176 1.00 53.75 94 VAL A N 1
ATOM 738 C CA . VAL A 1 94 ? 27.129 -23.972 -24.799 1.00 53.75 94 VAL A CA 1
ATOM 739 C C . VAL A 1 94 ? 26.161 -24.982 -25.388 1.00 53.75 94 VAL A C 1
ATOM 741 O O . VAL A 1 94 ? 25.489 -25.721 -24.666 1.00 53.75 94 VAL A O 1
ATOM 744 N N . GLY A 1 95 ? 26.001 -24.915 -26.709 1.00 51.03 95 GLY A N 1
ATOM 745 C CA . GLY A 1 95 ? 25.238 -25.905 -27.451 1.00 51.03 95 GLY A CA 1
ATOM 746 C C . GLY A 1 95 ? 25.770 -27.316 -27.171 1.00 51.03 95 GLY A C 1
ATOM 747 O O . GLY A 1 95 ? 26.928 -27.480 -26.780 1.00 51.03 95 GLY A O 1
ATOM 748 N N . PRO A 1 96 ? 24.939 -28.352 -27.352 1.00 62.88 96 PRO A N 1
ATOM 749 C CA . PRO A 1 96 ? 25.445 -29.717 -27.350 1.00 62.88 96 PRO A CA 1
ATOM 750 C C . PRO A 1 96 ? 26.422 -29.857 -28.533 1.00 62.88 96 PRO A C 1
ATOM 752 O O . PRO A 1 96 ? 26.191 -29.210 -29.550 1.00 62.88 96 PRO A O 1
ATOM 755 N N . TYR A 1 97 ? 27.459 -30.697 -28.399 1.00 51.31 97 TYR A N 1
ATOM 756 C CA . TYR A 1 97 ? 28.615 -30.898 -29.312 1.00 51.31 97 TYR A CA 1
ATOM 757 C C . TYR A 1 97 ? 29.723 -29.831 -29.096 1.00 51.31 97 TYR A C 1
ATOM 759 O O . TYR A 1 97 ? 29.514 -28.663 -29.383 1.00 51.31 97 TYR A O 1
ATOM 767 N N . ASP A 1 98 ? 30.893 -30.087 -28.492 1.00 52.97 98 ASP A N 1
ATOM 768 C CA . ASP A 1 98 ? 31.845 -31.195 -28.659 1.00 52.97 98 ASP A CA 1
ATOM 769 C C . ASP A 1 98 ? 32.601 -31.538 -27.351 1.00 52.97 98 ASP A C 1
ATOM 771 O O . ASP A 1 98 ? 33.429 -30.768 -26.863 1.00 52.97 98 ASP A O 1
ATOM 775 N N . TYR A 1 99 ? 32.420 -32.754 -26.824 1.00 50.16 99 TYR A N 1
ATOM 776 C CA . TYR A 1 99 ? 33.306 -33.347 -25.804 1.00 50.16 99 TYR A CA 1
ATOM 777 C C . TYR A 1 99 ? 34.551 -33.970 -26.457 1.00 50.16 99 TYR A C 1
ATOM 779 O O . TYR A 1 99 ? 34.803 -35.167 -26.329 1.00 50.16 99 TYR A O 1
ATOM 787 N N . GLY A 1 100 ? 35.317 -33.182 -27.214 1.00 54.84 100 GLY A N 1
ATOM 788 C CA . GLY A 1 100 ? 36.298 -33.767 -28.128 1.00 54.84 100 GLY A CA 1
ATOM 789 C C . GLY A 1 100 ? 37.452 -32.880 -28.566 1.00 54.84 100 GLY A C 1
ATOM 790 O O . GLY A 1 100 ? 37.754 -32.895 -29.749 1.00 54.84 100 GLY A O 1
ATOM 791 N N . ARG A 1 101 ? 38.099 -32.145 -27.648 1.00 53.31 101 ARG A N 1
ATOM 792 C CA . ARG A 1 101 ? 39.552 -31.829 -27.654 1.00 53.31 101 ARG A CA 1
ATOM 793 C C . ARG A 1 101 ? 39.867 -30.714 -26.652 1.00 53.31 101 ARG A C 1
ATOM 795 O O . ARG A 1 101 ? 40.026 -29.554 -27.005 1.00 53.31 101 ARG A O 1
ATOM 802 N N . LEU A 1 102 ? 40.035 -31.096 -25.393 1.00 52.72 102 LEU A N 1
ATOM 803 C CA . LEU A 1 102 ? 40.952 -30.399 -24.492 1.00 52.72 102 LEU A CA 1
ATOM 804 C C . LEU A 1 102 ? 42.052 -31.390 -24.126 1.00 52.72 102 LEU A C 1
ATOM 806 O O . LEU A 1 102 ? 42.098 -31.931 -23.026 1.00 52.72 102 LEU A O 1
ATOM 810 N N . LEU A 1 103 ? 42.908 -31.678 -25.102 1.00 52.38 103 LEU A N 1
ATOM 811 C CA . LEU A 1 103 ? 44.236 -32.189 -24.821 1.00 52.38 103 LEU A CA 1
ATOM 812 C C . LEU A 1 103 ? 45.235 -31.346 -25.602 1.00 52.38 103 LEU A C 1
ATOM 814 O O . LEU A 1 103 ? 45.271 -31.377 -26.830 1.00 52.38 103 LEU A O 1
ATOM 818 N N . THR A 1 104 ? 46.042 -30.652 -24.804 1.00 50.38 104 THR A N 1
ATOM 819 C CA . THR A 1 104 ? 47.410 -30.254 -25.114 1.00 50.38 104 THR A CA 1
ATOM 820 C C . THR A 1 104 ? 47.560 -29.040 -26.022 1.00 50.38 104 THR A C 1
ATOM 822 O O . THR A 1 104 ? 47.848 -29.196 -27.196 1.00 50.38 104 THR A O 1
ATOM 825 N N . GLU A 1 105 ? 47.544 -27.840 -25.440 1.00 44.91 105 GLU A N 1
ATOM 826 C CA . GLU A 1 105 ? 48.701 -26.952 -25.608 1.00 44.91 105 GLU A CA 1
ATOM 827 C C . GLU A 1 105 ? 49.105 -26.395 -24.243 1.00 44.91 105 GLU A C 1
ATOM 829 O O . GLU A 1 105 ? 48.293 -25.866 -23.483 1.00 44.91 105 GLU A O 1
ATOM 834 N N . GLY A 1 106 ? 50.360 -26.671 -23.896 1.00 45.25 106 GLY A N 1
ATOM 835 C CA . GLY A 1 106 ? 50.973 -26.310 -22.635 1.00 45.25 106 GLY A CA 1
ATOM 836 C C . GLY A 1 106 ? 51.179 -24.808 -22.527 1.00 45.25 106 GLY A C 1
ATOM 837 O O . GLY A 1 106 ? 51.552 -24.134 -23.484 1.00 45.25 106 GLY A O 1
ATOM 838 N N . ILE A 1 107 ? 50.976 -24.317 -21.310 1.00 49.09 107 ILE A N 1
ATOM 839 C CA . ILE A 1 107 ? 51.497 -23.035 -20.853 1.00 49.09 107 ILE A CA 1
ATOM 840 C C . ILE A 1 107 ? 53.006 -23.049 -21.120 1.00 49.09 107 ILE A C 1
ATOM 842 O O . ILE A 1 107 ? 53.717 -23.866 -20.533 1.00 49.09 107 ILE A O 1
ATOM 846 N N . THR A 1 108 ? 53.479 -22.175 -22.006 1.00 43.25 108 THR A N 1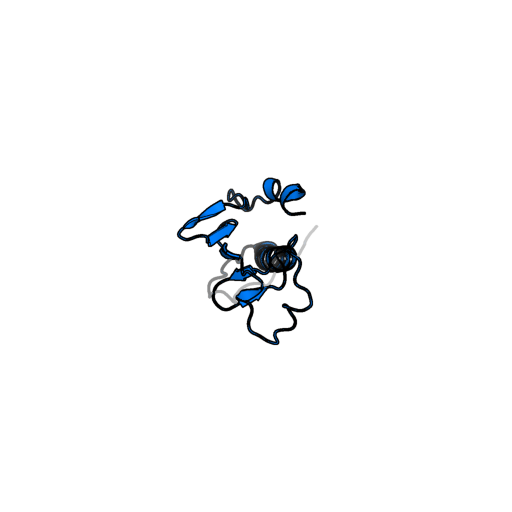
ATOM 847 C CA . THR A 1 108 ? 54.910 -21.892 -22.156 1.00 43.25 10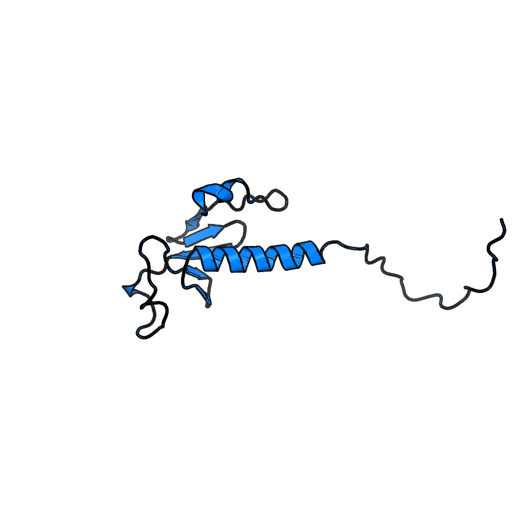8 THR A CA 1
ATOM 848 C C . THR A 1 108 ? 55.115 -20.379 -22.145 1.00 43.25 108 THR A C 1
ATOM 850 O O . THR A 1 108 ? 54.460 -19.688 -22.920 1.00 43.25 108 THR A O 1
ATOM 853 N N . GLU A 1 109 ? 55.985 -19.969 -21.212 1.00 43.56 109 GLU A N 1
ATOM 854 C CA . GLU A 1 109 ? 56.592 -18.656 -20.886 1.00 43.56 109 GLU A CA 1
ATOM 855 C C . GLU A 1 109 ? 55.760 -17.366 -20.954 1.00 43.56 109 GLU A C 1
ATOM 857 O O . GLU A 1 109 ? 55.502 -16.832 -22.054 1.00 43.56 109 GLU A O 1
#